Protein AF-A0A7S3FBT2-F1 (afdb_monomer_lite)

pLDDT: mean 86.09, std 14.01, range [34.0, 97.62]

Organism: NCBI:txid676789

Sequence (130 aa):
VRVAWEVVFSPAVALRARPSLGAPVVDTRRAGSLLEVDAWQDGWVRVASKVRGTAAWALLHHAEHGQLLSLCPPAQFEVVFDKGSVVVRDAPSPTATVVASRRRGDQLTACGQTAGFIKLAGGQKPPEGT

Structure (mmCIF, N/CA/C/O backbone):
data_AF-A0A7S3FBT2-F1
#
_entry.id   AF-A0A7S3FBT2-F1
#
loop_
_atom_site.group_PDB
_atom_site.id
_atom_site.type_symbol
_atom_site.label_atom_id
_atom_site.label_alt_id
_atom_site.label_comp_id
_atom_site.label_asym_id
_atom_site.label_entity_id
_atom_site.label_seq_id
_atom_site.pdbx_PDB_ins_code
_atom_site.Cartn_x
_atom_site.Cartn_y
_atom_site.Cartn_z
_atom_site.occupancy
_atom_site.B_iso_or_equiv
_atom_site.auth_seq_id
_atom_site.auth_comp_id
_atom_site.auth_asym_id
_atom_site.auth_atom_id
_atom_site.pdbx_PDB_model_num
ATOM 1 N N . VAL A 1 1 ? -10.172 -7.709 -3.826 1.00 53.75 1 VAL A N 1
ATOM 2 C CA . VAL A 1 1 ? -9.769 -7.762 -2.399 1.00 53.75 1 VAL A CA 1
ATOM 3 C C . VAL A 1 1 ? -8.457 -7.009 -2.270 1.00 53.75 1 VAL A C 1
ATOM 5 O O . VAL A 1 1 ? -7.610 -7.205 -3.130 1.00 53.75 1 VAL A O 1
ATOM 8 N N . ARG A 1 2 ? -8.311 -6.112 -1.286 1.00 75.00 2 ARG A N 1
ATOM 9 C CA . ARG A 1 2 ? -7.022 -5.463 -0.997 1.00 75.00 2 ARG A CA 1
ATOM 10 C C . ARG A 1 2 ? -6.353 -6.201 0.151 1.00 75.00 2 ARG A C 1
ATOM 12 O O . ARG A 1 2 ? -7.011 -6.458 1.154 1.00 75.00 2 ARG A O 1
ATOM 19 N N . VAL A 1 3 ? -5.079 -6.529 -0.003 1.00 79.88 3 VAL A N 1
ATOM 20 C CA . VAL A 1 3 ? -4.277 -7.198 1.030 1.00 79.88 3 VAL A CA 1
ATOM 21 C C . VAL A 1 3 ? -3.075 -6.338 1.375 1.00 79.88 3 VAL A C 1
ATOM 23 O O . VAL A 1 3 ? -2.560 -5.622 0.517 1.00 79.88 3 VAL A O 1
ATOM 26 N N . ALA A 1 4 ? -2.642 -6.376 2.630 1.00 85.12 4 ALA A N 1
ATOM 27 C CA . ALA A 1 4 ? -1.486 -5.608 3.060 1.00 85.12 4 ALA A CA 1
ATOM 28 C C . ALA A 1 4 ? -0.215 -6.449 3.001 1.00 85.12 4 ALA A C 1
ATOM 30 O O . ALA A 1 4 ? -0.220 -7.628 3.349 1.00 85.12 4 ALA A O 1
ATOM 31 N N . TRP A 1 5 ? 0.866 -5.821 2.561 1.00 89.75 5 TRP A N 1
ATOM 32 C CA . TRP A 1 5 ? 2.201 -6.398 2.522 1.00 89.75 5 TRP A CA 1
ATOM 33 C C . TRP A 1 5 ? 3.164 -5.473 3.230 1.00 89.75 5 TRP A C 1
ATOM 35 O O . TRP A 1 5 ? 3.109 -4.259 3.046 1.00 89.75 5 TRP A O 1
ATOM 45 N N . GLU A 1 6 ? 4.050 -6.045 4.024 1.00 89.25 6 GLU A N 1
ATOM 46 C CA . GLU A 1 6 ? 5.123 -5.313 4.671 1.00 89.25 6 GLU A CA 1
ATOM 47 C C . GLU A 1 6 ? 6.398 -5.439 3.843 1.00 89.25 6 GLU A C 1
ATOM 49 O O . GLU A 1 6 ? 6.753 -6.523 3.372 1.00 89.25 6 GLU A O 1
ATOM 54 N N . VAL A 1 7 ? 7.098 -4.322 3.664 1.00 92.31 7 VAL A N 1
ATOM 55 C CA . VAL A 1 7 ? 8.464 -4.330 3.148 1.00 92.31 7 VAL A CA 1
ATOM 56 C C . VAL A 1 7 ? 9.379 -4.850 4.250 1.00 92.31 7 VAL A C 1
ATOM 58 O O . VAL A 1 7 ? 9.613 -4.156 5.234 1.00 92.31 7 VAL A O 1
ATOM 61 N N . VAL A 1 8 ? 9.910 -6.057 4.079 1.00 93.12 8 VAL A N 1
ATOM 62 C CA . VAL A 1 8 ? 10.790 -6.701 5.072 1.00 93.12 8 VAL A CA 1
ATOM 63 C C . VAL A 1 8 ? 12.272 -6.547 4.731 1.00 93.12 8 VAL A C 1
ATOM 65 O O . VAL A 1 8 ? 13.132 -6.729 5.588 1.00 93.12 8 VAL A O 1
ATOM 68 N N . PHE A 1 9 ? 12.584 -6.163 3.491 1.00 93.38 9 PHE A N 1
ATOM 69 C CA . PHE A 1 9 ? 13.957 -5.963 3.040 1.00 93.38 9 PHE A CA 1
ATOM 70 C C . PHE A 1 9 ? 14.510 -4.572 3.385 1.00 93.38 9 PHE A C 1
ATOM 72 O O . PHE A 1 9 ? 13.857 -3.546 3.172 1.00 93.38 9 PHE A O 1
ATOM 79 N N . SER A 1 10 ? 15.753 -4.550 3.877 1.00 90.88 10 SER A N 1
ATOM 80 C CA . SER A 1 10 ? 16.493 -3.349 4.279 1.00 90.88 10 SER A CA 1
ATOM 81 C C . SER A 1 10 ? 17.591 -3.005 3.258 1.00 90.88 10 SER A C 1
ATOM 83 O O . SER A 1 10 ? 18.294 -3.909 2.812 1.00 90.88 10 SER A O 1
ATOM 85 N N . PRO A 1 11 ? 17.785 -1.719 2.897 1.00 90.25 11 PRO A N 1
ATOM 86 C CA . PRO A 1 11 ? 17.144 -0.546 3.500 1.00 90.25 11 PRO A CA 1
ATOM 87 C C . PRO A 1 11 ? 15.766 -0.208 2.915 1.00 90.25 11 PRO A C 1
ATOM 89 O O . PRO A 1 11 ? 14.953 0.426 3.595 1.00 90.25 11 PRO A O 1
ATOM 92 N N . ALA A 1 12 ? 15.505 -0.579 1.658 1.00 94.69 12 ALA A N 1
ATOM 93 C CA . ALA A 1 12 ? 14.272 -0.242 0.954 1.00 94.69 12 ALA A CA 1
ATOM 94 C C . ALA A 1 12 ? 14.036 -1.117 -0.286 1.00 94.69 12 ALA A C 1
ATOM 96 O O . ALA A 1 12 ? 14.973 -1.641 -0.884 1.00 94.69 12 ALA A O 1
ATOM 97 N N . VAL A 1 13 ? 12.777 -1.180 -0.721 1.00 96.56 13 VAL A N 1
ATOM 98 C CA . VAL A 1 13 ? 12.329 -1.789 -1.977 1.00 96.56 13 VAL A CA 1
ATOM 99 C C . VAL A 1 13 ? 11.876 -0.701 -2.948 1.00 96.56 13 VAL A C 1
ATOM 101 O O . VAL A 1 13 ? 11.165 0.238 -2.578 1.00 96.56 13 VAL A O 1
ATOM 104 N N . ALA A 1 14 ? 12.285 -0.825 -4.208 1.00 96.75 14 ALA A N 1
ATOM 105 C CA . ALA A 1 14 ? 11.858 0.065 -5.280 1.00 96.75 14 ALA A CA 1
ATOM 106 C C . ALA A 1 14 ? 10.458 -0.310 -5.785 1.00 96.75 14 ALA A C 1
ATOM 108 O O . ALA A 1 14 ? 10.201 -1.470 -6.113 1.00 96.75 14 ALA A O 1
ATOM 109 N N . LEU A 1 15 ? 9.581 0.686 -5.912 1.00 97.12 15 LEU A N 1
ATOM 110 C CA . LEU A 1 15 ? 8.323 0.547 -6.636 1.00 97.12 15 LEU A CA 1
ATOM 111 C C . LEU A 1 15 ? 8.533 0.971 -8.085 1.00 97.12 15 LEU A C 1
ATOM 113 O O . LEU A 1 15 ? 9.090 2.037 -8.346 1.00 97.12 15 LEU A O 1
ATOM 117 N N . ARG A 1 16 ? 8.074 0.164 -9.036 1.00 97.31 16 ARG A N 1
ATOM 118 C CA . ARG A 1 16 ? 8.297 0.372 -10.469 1.00 97.31 16 ARG A CA 1
ATOM 119 C C . ARG A 1 16 ? 7.000 0.587 -11.231 1.00 97.31 16 ARG A C 1
ATOM 121 O O . ARG A 1 16 ? 5.946 0.112 -10.826 1.00 97.31 16 ARG A O 1
ATOM 128 N N . ALA A 1 17 ? 7.072 1.277 -12.364 1.00 96.12 17 ALA A N 1
ATOM 129 C CA . ALA A 1 17 ? 5.896 1.587 -13.181 1.00 96.12 17 ALA A CA 1
ATOM 130 C C . ALA A 1 17 ? 5.206 0.338 -13.775 1.00 96.12 17 ALA A C 1
ATOM 132 O O . ALA A 1 17 ? 4.029 0.383 -14.138 1.00 96.12 17 ALA A O 1
ATOM 133 N N . ARG A 1 18 ? 5.944 -0.774 -13.908 1.00 95.88 18 ARG A N 1
ATOM 134 C CA . ARG A 1 18 ? 5.507 -2.062 -14.473 1.00 95.88 18 ARG A CA 1
ATOM 135 C C . ARG A 1 18 ? 6.190 -3.219 -13.720 1.00 95.88 18 ARG A C 1
ATOM 137 O O . ARG A 1 18 ? 7.242 -2.971 -13.124 1.00 95.88 18 ARG A O 1
ATOM 144 N N . PRO A 1 19 ? 5.650 -4.452 -13.766 1.00 96.56 19 PRO A N 1
ATOM 145 C CA . PRO A 1 19 ? 6.225 -5.622 -13.095 1.00 96.56 19 PRO A CA 1
ATOM 146 C C . PRO A 1 19 ? 7.477 -6.139 -13.828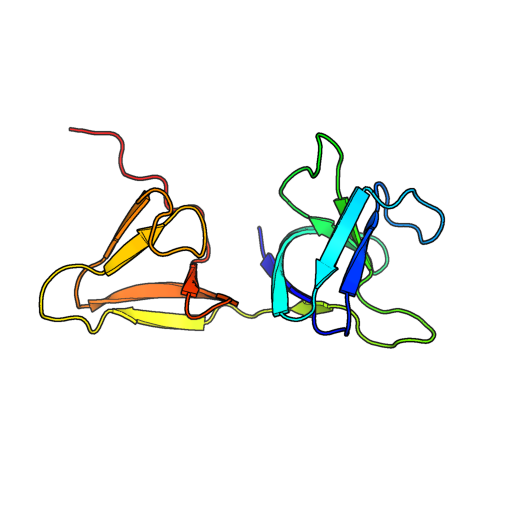 1.00 96.56 19 PRO A C 1
ATOM 148 O O . PRO A 1 19 ? 7.463 -7.166 -14.497 1.00 96.56 19 PRO A O 1
ATOM 151 N N . SER A 1 20 ? 8.563 -5.367 -13.783 1.00 96.25 20 SER A N 1
ATOM 152 C CA . SER A 1 20 ? 9.837 -5.695 -14.428 1.00 96.25 20 SER A CA 1
ATOM 153 C C . SER A 1 20 ? 10.989 -4.950 -13.760 1.00 96.25 20 SER A C 1
ATOM 155 O O . SER A 1 20 ? 10.873 -3.762 -13.460 1.00 96.25 20 SER A O 1
ATOM 157 N N . LEU A 1 21 ? 12.136 -5.616 -13.592 1.00 94.75 21 LEU A N 1
ATOM 158 C CA . LEU A 1 21 ? 13.358 -5.006 -13.051 1.00 94.75 21 LEU A CA 1
ATOM 159 C C . LEU A 1 21 ? 13.923 -3.891 -13.948 1.00 94.75 21 LEU A C 1
ATOM 161 O O . LEU A 1 21 ? 14.602 -3.000 -13.445 1.00 94.75 21 LEU A O 1
ATOM 165 N N . GLY A 1 22 ? 13.608 -3.899 -15.247 1.00 96.00 22 GLY A N 1
ATOM 166 C CA . GLY A 1 22 ? 14.003 -2.843 -16.186 1.00 96.00 22 GLY A CA 1
ATOM 167 C C . GLY A 1 22 ? 13.051 -1.642 -16.222 1.00 96.00 22 GLY A C 1
ATOM 168 O O . GLY A 1 22 ? 13.365 -0.631 -16.844 1.00 96.00 22 GLY A O 1
ATOM 169 N N . ALA A 1 23 ? 11.881 -1.722 -15.578 1.00 96.44 23 ALA A N 1
ATOM 170 C CA . ALA A 1 23 ? 10.907 -0.634 -15.600 1.00 96.44 23 ALA A CA 1
ATOM 171 C C . ALA A 1 23 ? 11.349 0.550 -14.715 1.00 96.44 23 ALA A C 1
ATOM 173 O O . ALA A 1 23 ? 11.972 0.323 -13.673 1.00 96.44 23 ALA A O 1
ATOM 174 N N . PRO A 1 24 ? 10.985 1.802 -15.056 1.00 96.75 24 PRO A N 1
ATOM 175 C CA . PRO A 1 24 ? 11.331 2.969 -14.249 1.00 96.75 24 PRO A CA 1
ATOM 176 C C . PRO A 1 24 ? 10.866 2.840 -12.797 1.00 96.75 24 PRO A C 1
ATOM 178 O O . PRO A 1 24 ? 9.747 2.390 -12.535 1.00 96.75 24 PRO A O 1
ATOM 181 N N . VAL A 1 25 ? 11.717 3.267 -11.865 1.00 96.88 25 VAL A N 1
ATOM 182 C CA . VAL A 1 25 ? 11.368 3.392 -10.446 1.00 96.88 25 VAL A CA 1
ATOM 183 C C . VAL A 1 25 ? 10.514 4.646 -10.261 1.00 96.88 25 VAL A C 1
ATOM 185 O O . VAL A 1 25 ? 10.914 5.734 -10.665 1.00 96.88 25 VAL A O 1
ATOM 188 N N . VAL A 1 26 ? 9.335 4.489 -9.661 1.00 96.94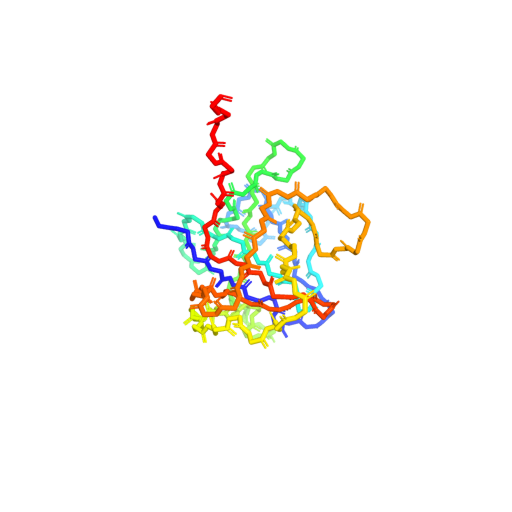 26 VAL A N 1
ATOM 189 C CA . VAL A 1 26 ? 8.376 5.575 -9.388 1.00 96.94 26 VAL A CA 1
ATOM 190 C C . VAL A 1 26 ? 8.354 5.989 -7.914 1.00 96.94 26 VAL A C 1
ATOM 192 O O . VAL A 1 26 ? 7.918 7.095 -7.595 1.00 96.94 26 VAL A O 1
ATOM 195 N N . ASP A 1 27 ? 8.825 5.112 -7.021 1.00 96.38 27 ASP A N 1
ATOM 196 C CA . ASP A 1 27 ? 8.937 5.349 -5.577 1.00 96.38 27 ASP A CA 1
ATOM 197 C C . ASP A 1 27 ? 9.962 4.414 -4.930 1.00 96.38 27 ASP A C 1
ATOM 199 O O . ASP A 1 27 ? 10.354 3.402 -5.517 1.00 96.38 27 ASP A O 1
ATOM 203 N N . THR A 1 28 ? 10.291 4.671 -3.666 1.00 95.69 28 THR A N 1
ATOM 204 C CA . THR A 1 28 ? 10.979 3.706 -2.801 1.00 95.69 28 THR A CA 1
ATOM 205 C C . THR A 1 28 ? 10.282 3.584 -1.452 1.00 95.69 28 THR A C 1
ATOM 207 O O . THR A 1 28 ? 9.732 4.543 -0.913 1.00 95.69 28 THR A O 1
ATOM 210 N N . ARG A 1 29 ? 10.270 2.370 -0.897 1.00 93.56 29 ARG A N 1
ATOM 211 C CA . ARG A 1 29 ? 9.601 2.054 0.368 1.00 93.56 29 ARG A CA 1
ATOM 212 C C . ARG A 1 29 ? 10.583 1.390 1.307 1.00 93.56 29 ARG A C 1
ATOM 214 O O . ARG A 1 29 ? 11.192 0.391 0.950 1.00 93.56 29 ARG A O 1
ATOM 221 N N . ARG A 1 30 ? 10.767 1.979 2.484 1.00 92.94 30 ARG A N 1
ATOM 222 C CA . ARG A 1 30 ? 11.722 1.499 3.490 1.00 92.94 30 ARG A CA 1
ATOM 223 C C . ARG A 1 30 ? 11.195 0.249 4.186 1.00 92.94 30 ARG A C 1
ATOM 225 O O . ARG A 1 30 ? 9.979 0.047 4.214 1.00 92.94 30 ARG A O 1
ATOM 232 N N . ALA A 1 31 ? 12.091 -0.530 4.784 1.00 88.50 31 ALA A N 1
ATOM 233 C CA . ALA A 1 31 ? 11.707 -1.623 5.677 1.00 88.50 31 ALA A CA 1
ATOM 234 C C . ALA A 1 31 ? 10.667 -1.159 6.722 1.00 88.50 31 ALA A C 1
ATOM 236 O O . ALA A 1 31 ? 10.748 -0.035 7.224 1.00 88.50 31 ALA A O 1
ATOM 237 N N . GLY A 1 32 ? 9.663 -1.994 6.994 1.00 83.44 32 GLY A N 1
ATOM 238 C CA . GLY A 1 32 ? 8.511 -1.688 7.849 1.00 83.44 32 GLY A CA 1
ATOM 239 C C . GLY A 1 32 ? 7.385 -0.899 7.167 1.00 83.44 32 GLY A C 1
ATOM 240 O O . GLY A 1 32 ? 6.342 -0.654 7.770 1.00 83.44 32 GLY A O 1
ATOM 241 N N . SER A 1 33 ? 7.557 -0.478 5.907 1.00 87.38 33 SER A N 1
ATOM 242 C CA . SER A 1 33 ? 6.480 0.186 5.162 1.00 87.38 33 SER A CA 1
ATOM 243 C C . SER A 1 33 ? 5.388 -0.810 4.781 1.00 87.38 33 SER A C 1
ATOM 245 O O . SER A 1 33 ? 5.681 -1.865 4.221 1.00 87.38 33 SER A O 1
ATOM 247 N N . LEU A 1 34 ? 4.126 -0.427 4.978 1.00 86.31 34 LEU A N 1
ATOM 248 C CA . LEU A 1 34 ? 2.970 -1.215 4.549 1.00 86.31 34 LEU A CA 1
ATOM 249 C C . LEU A 1 34 ? 2.461 -0.776 3.175 1.00 86.31 34 LEU A C 1
ATOM 251 O O . LEU A 1 34 ? 2.190 0.406 2.944 1.00 86.31 34 LEU A O 1
ATOM 255 N N . LEU A 1 35 ? 2.252 -1.743 2.287 1.00 87.88 35 LEU A N 1
ATOM 256 C CA . LEU A 1 35 ? 1.676 -1.565 0.960 1.00 87.88 35 LEU A CA 1
ATOM 257 C C . LEU A 1 35 ? 0.302 -2.220 0.906 1.00 87.88 35 LEU A C 1
ATOM 259 O O . LEU A 1 35 ? 0.153 -3.394 1.225 1.00 87.88 35 LEU A O 1
ATOM 263 N N . GLU A 1 36 ? -0.703 -1.473 0.462 1.00 87.44 36 GLU A N 1
ATOM 264 C CA . GLU A 1 36 ? -1.956 -2.082 0.019 1.00 87.44 36 GLU A CA 1
ATOM 265 C C . GLU A 1 36 ? -1.782 -2.578 -1.403 1.00 87.44 36 GLU A C 1
ATOM 267 O O . GLU A 1 36 ? -1.430 -1.795 -2.282 1.00 87.44 36 GLU A O 1
ATOM 272 N N . VAL A 1 37 ? -2.059 -3.854 -1.621 1.00 89.50 37 VAL A N 1
ATOM 273 C CA . VAL A 1 37 ? -1.930 -4.516 -2.911 1.00 89.50 37 VAL A CA 1
ATOM 274 C C . VAL A 1 37 ? -3.305 -4.905 -3.430 1.00 89.50 37 VAL A C 1
ATOM 276 O O . VAL A 1 37 ? -4.138 -5.404 -2.670 1.00 89.50 37 VAL A O 1
ATOM 279 N N . ASP A 1 38 ? -3.540 -4.682 -4.721 1.00 90.31 38 ASP A N 1
ATOM 280 C CA . ASP A 1 38 ? -4.796 -5.026 -5.394 1.00 90.31 38 ASP A CA 1
ATOM 281 C C . ASP A 1 38 ? -4.645 -6.016 -6.562 1.00 90.31 38 ASP A C 1
ATOM 283 O O . ASP A 1 38 ? -5.658 -6.500 -7.067 1.00 90.31 38 ASP A O 1
ATOM 287 N N . ALA A 1 39 ? -3.415 -6.340 -6.979 1.00 91.31 39 ALA A N 1
ATOM 288 C CA . ALA A 1 39 ? -3.148 -7.308 -8.042 1.00 91.31 39 ALA A CA 1
ATOM 289 C C . ALA A 1 39 ? -1.793 -8.018 -7.877 1.00 91.31 39 ALA A C 1
ATOM 291 O O . ALA A 1 39 ? -0.854 -7.457 -7.309 1.00 91.31 39 ALA A O 1
ATOM 292 N N . TRP A 1 40 ? -1.699 -9.226 -8.444 1.00 92.00 40 TRP A N 1
ATOM 293 C CA . TRP A 1 40 ? -0.478 -10.029 -8.570 1.00 92.00 40 TRP A CA 1
ATOM 294 C C . TRP A 1 40 ? -0.153 -10.308 -10.024 1.00 92.00 40 TRP A C 1
ATOM 296 O O . TRP A 1 40 ? -1.053 -10.603 -10.808 1.00 92.00 40 TRP A O 1
ATOM 306 N N . GLN A 1 41 ? 1.135 -10.293 -10.350 1.00 94.00 41 GLN A N 1
ATOM 307 C CA . GLN A 1 41 ? 1.625 -10.744 -11.644 1.00 94.00 41 GLN A CA 1
ATOM 308 C C . GLN A 1 41 ? 3.079 -11.208 -11.527 1.00 94.00 41 GLN A C 1
ATOM 310 O O . GLN A 1 41 ? 3.940 -10.409 -11.180 1.00 94.00 41 GLN A O 1
ATOM 315 N N . ASP A 1 42 ? 3.353 -12.481 -11.819 1.00 92.38 42 ASP A N 1
ATOM 316 C CA . ASP A 1 42 ? 4.711 -13.021 -12.014 1.00 92.38 42 ASP A CA 1
ATOM 317 C C . ASP A 1 42 ? 5.719 -12.667 -10.902 1.00 92.38 42 ASP A C 1
ATOM 319 O O . ASP A 1 42 ? 6.836 -12.219 -11.154 1.00 92.38 42 ASP A O 1
ATOM 323 N N . GLY A 1 43 ? 5.312 -12.817 -9.637 1.00 94.75 43 GLY A N 1
ATOM 324 C CA . GLY A 1 43 ? 6.153 -12.475 -8.480 1.00 94.75 43 GLY A CA 1
ATOM 325 C C . GLY A 1 43 ? 6.182 -10.983 -8.130 1.00 94.75 43 GLY A C 1
ATOM 326 O O . GLY A 1 43 ? 6.898 -10.585 -7.214 1.00 94.75 43 GLY A O 1
ATOM 327 N N . TRP A 1 44 ? 5.379 -10.159 -8.801 1.00 97.25 44 TRP A N 1
ATOM 328 C CA . TRP A 1 44 ? 5.164 -8.751 -8.487 1.00 97.25 44 TRP A CA 1
ATOM 329 C C . TRP A 1 44 ? 3.777 -8.507 -7.915 1.00 97.25 44 TRP A C 1
ATOM 331 O O . TRP A 1 44 ? 2.806 -9.194 -8.236 1.00 97.25 44 TRP A O 1
ATOM 341 N N . VAL A 1 45 ? 3.688 -7.451 -7.118 1.00 96.06 45 VAL A N 1
ATOM 342 C CA . VAL A 1 45 ? 2.450 -6.927 -6.557 1.00 96.06 45 VAL A CA 1
ATOM 343 C C . VAL A 1 45 ? 2.192 -5.520 -7.028 1.00 96.06 45 VAL A C 1
ATOM 345 O O . VAL A 1 45 ? 3.108 -4.700 -7.031 1.00 96.06 45 VAL A O 1
ATOM 348 N N . ARG A 1 46 ? 0.945 -5.209 -7.375 1.00 95.88 46 ARG A N 1
ATOM 349 C CA . ARG A 1 46 ? 0.537 -3.842 -7.691 1.00 95.88 46 ARG A CA 1
ATOM 350 C C . ARG A 1 46 ? 0.018 -3.143 -6.449 1.00 95.88 46 ARG A C 1
ATOM 352 O O . ARG A 1 46 ? -0.919 -3.617 -5.813 1.00 95.88 46 ARG A O 1
ATOM 359 N N . VAL A 1 47 ? 0.595 -1.990 -6.138 1.00 94.00 47 VAL A N 1
ATOM 360 C CA . VAL A 1 47 ? 0.108 -1.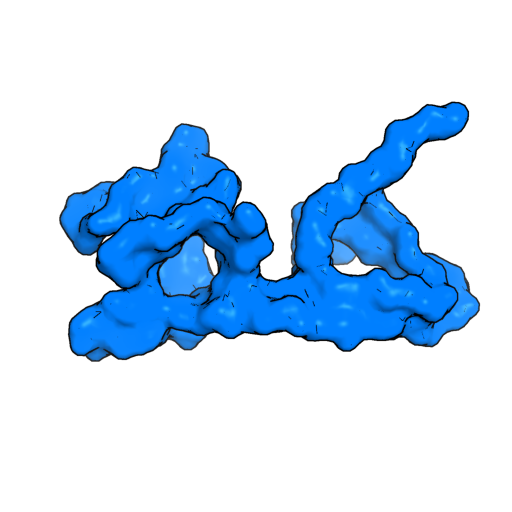104 -5.086 1.00 94.00 47 VAL A CA 1
ATOM 361 C C . VAL A 1 47 ? -1.224 -0.494 -5.526 1.00 94.00 47 VAL A C 1
ATOM 363 O O . VAL A 1 47 ? -1.331 0.064 -6.618 1.00 94.00 47 VAL A O 1
ATOM 366 N N . ALA A 1 48 ? -2.232 -0.586 -4.660 1.00 89.56 48 ALA A N 1
ATOM 367 C CA . ALA A 1 48 ? -3.601 -0.156 -4.932 1.00 89.56 48 ALA A CA 1
ATOM 368 C C . ALA A 1 48 ? -3.704 1.356 -5.201 1.00 89.56 48 ALA A C 1
ATOM 370 O O . ALA A 1 48 ? -4.518 1.803 -6.010 1.00 89.56 48 ALA A O 1
ATOM 371 N N . SER A 1 49 ? -2.874 2.151 -4.524 1.00 84.25 49 SER A N 1
ATOM 372 C CA . SER A 1 49 ? -2.781 3.593 -4.741 1.00 84.25 49 SER A CA 1
ATOM 373 C C . SER A 1 49 ? -1.751 3.909 -5.818 1.00 84.25 49 SER A C 1
ATOM 375 O O . SER A 1 49 ? -0.618 3.426 -5.778 1.00 84.25 49 SER A O 1
ATOM 377 N N . LYS A 1 50 ? -2.120 4.788 -6.754 1.00 85.62 50 LYS A N 1
ATOM 378 C CA . LYS A 1 50 ? -1.169 5.329 -7.727 1.00 85.62 50 LYS A CA 1
ATOM 379 C C . LYS A 1 50 ? -0.107 6.157 -7.010 1.00 85.62 50 LYS A C 1
ATOM 381 O O . LYS A 1 50 ? -0.431 6.989 -6.165 1.00 85.62 50 LYS A O 1
ATOM 386 N N . VAL A 1 51 ? 1.148 5.992 -7.410 1.00 85.69 51 VAL A N 1
ATOM 387 C CA . VAL A 1 51 ? 2.243 6.855 -6.970 1.00 85.69 51 VAL A CA 1
ATOM 388 C C . VAL A 1 51 ? 2.517 7.865 -8.071 1.00 85.69 51 VAL A C 1
ATOM 390 O O . VAL A 1 51 ? 2.797 7.482 -9.205 1.00 85.69 51 VAL A O 1
ATOM 393 N N . ARG A 1 52 ? 2.411 9.163 -7.754 1.00 84.25 52 ARG A N 1
ATOM 394 C CA . ARG A 1 52 ? 2.625 10.258 -8.724 1.00 84.25 52 ARG A CA 1
ATOM 395 C C . ARG A 1 52 ? 1.802 10.065 -10.012 1.00 84.25 52 ARG A C 1
ATOM 397 O O . ARG A 1 52 ? 2.307 10.209 -11.118 1.00 84.25 52 ARG A O 1
ATOM 404 N N . GLY A 1 53 ? 0.542 9.643 -9.867 1.00 88.75 53 GLY A N 1
ATOM 405 C CA . GLY A 1 53 ? -0.366 9.384 -10.994 1.00 88.75 53 GLY A CA 1
ATOM 406 C C . GLY A 1 53 ? -0.080 8.108 -11.801 1.00 88.75 53 GLY A C 1
ATOM 407 O O . GLY A 1 53 ? -0.847 7.786 -12.708 1.00 88.75 53 GLY A O 1
ATOM 408 N N . THR A 1 54 ? 0.955 7.344 -11.447 1.00 90.12 54 THR A N 1
ATOM 409 C CA . THR A 1 54 ? 1.380 6.128 -12.154 1.00 90.12 54 THR A CA 1
ATOM 410 C C . THR A 1 54 ? 1.084 4.884 -11.316 1.00 90.12 54 THR A C 1
ATOM 412 O O . THR A 1 54 ? 1.094 4.929 -10.084 1.00 90.12 54 THR A O 1
ATOM 415 N N . ALA A 1 55 ? 0.789 3.759 -11.973 1.00 93.69 55 ALA A N 1
ATOM 416 C CA . ALA A 1 55 ? 0.733 2.470 -11.288 1.00 93.69 55 ALA A CA 1
ATOM 417 C C . ALA A 1 55 ? 2.104 2.139 -10.679 1.00 93.69 55 ALA A C 1
ATOM 419 O O . ALA A 1 55 ? 3.140 2.484 -11.245 1.00 93.69 55 ALA A O 1
ATOM 420 N N . ALA A 1 56 ? 2.107 1.466 -9.535 1.00 96.81 56 ALA A N 1
ATOM 421 C CA . ALA A 1 56 ? 3.326 1.125 -8.822 1.00 96.81 56 ALA A CA 1
ATOM 422 C C . ALA A 1 56 ? 3.339 -0.371 -8.513 1.00 96.81 56 ALA A C 1
ATOM 424 O O . ALA A 1 56 ? 2.355 -0.908 -8.011 1.00 96.81 56 ALA A O 1
ATOM 425 N N . TRP A 1 57 ? 4.448 -1.031 -8.822 1.00 97.44 57 TRP A N 1
ATOM 426 C CA . TRP A 1 57 ? 4.642 -2.465 -8.662 1.00 97.44 57 TRP A CA 1
ATOM 427 C C . TRP A 1 57 ? 5.859 -2.746 -7.788 1.00 97.44 57 TRP A C 1
ATOM 429 O O . TRP A 1 57 ? 6.908 -2.141 -7.996 1.00 97.44 57 TRP A O 1
ATOM 439 N N . ALA A 1 58 ? 5.743 -3.669 -6.840 1.00 97.12 58 ALA A N 1
ATOM 440 C CA . ALA A 1 58 ? 6.851 -4.124 -6.004 1.00 97.12 58 ALA A CA 1
ATOM 441 C C . ALA A 1 58 ? 7.150 -5.597 -6.289 1.00 97.12 58 ALA A C 1
ATOM 443 O O . ALA A 1 58 ? 6.229 -6.387 -6.484 1.00 97.12 58 ALA A O 1
ATOM 444 N N . LEU A 1 59 ? 8.426 -5.967 -6.319 1.00 97.62 59 LEU A N 1
ATOM 445 C CA . LEU A 1 59 ? 8.845 -7.356 -6.492 1.00 97.62 59 LEU A CA 1
ATOM 446 C C . LEU A 1 59 ? 8.796 -8.071 -5.144 1.00 97.62 59 LEU A C 1
ATOM 448 O O . LEU A 1 59 ? 9.353 -7.554 -4.186 1.00 97.62 59 LEU A O 1
ATOM 452 N N . LEU A 1 60 ? 8.190 -9.254 -5.069 1.00 96.06 60 LEU A N 1
ATOM 453 C CA . LEU A 1 60 ? 8.090 -10.023 -3.826 1.00 96.06 60 LEU A CA 1
ATOM 454 C C . LEU A 1 60 ? 9.408 -10.662 -3.393 1.00 96.06 60 LEU A C 1
ATOM 456 O O . LEU A 1 60 ? 9.706 -10.702 -2.201 1.00 96.06 60 LEU A O 1
ATOM 460 N N . HIS A 1 61 ? 10.174 -11.181 -4.350 1.00 96.38 61 HIS A N 1
ATOM 461 C CA . HIS A 1 61 ? 11.408 -11.920 -4.112 1.00 96.38 61 HIS A CA 1
ATOM 462 C C . HIS A 1 61 ? 12.434 -11.587 -5.196 1.00 96.38 61 HIS A C 1
ATOM 464 O O . HIS A 1 61 ? 12.134 -11.665 -6.386 1.00 96.38 61 HIS A O 1
ATOM 470 N N . HIS A 1 62 ? 13.649 -11.237 -4.789 1.00 94.75 62 HIS A N 1
ATOM 471 C CA . HIS A 1 62 ? 14.778 -10.993 -5.677 1.00 94.75 62 HIS A CA 1
ATOM 472 C C . HIS A 1 62 ? 15.713 -12.201 -5.690 1.00 94.75 62 HIS A C 1
ATOM 474 O O . HIS A 1 62 ? 15.964 -12.788 -4.642 1.00 94.75 62 HIS A O 1
ATOM 480 N N . ALA A 1 63 ? 16.278 -12.543 -6.848 1.00 92.88 63 ALA A N 1
ATOM 481 C CA . ALA A 1 63 ? 17.170 -13.699 -6.975 1.00 92.88 63 ALA A CA 1
ATOM 482 C C . ALA A 1 63 ? 18.383 -13.625 -6.026 1.00 92.88 63 ALA A C 1
ATOM 484 O O . ALA A 1 63 ? 18.743 -14.622 -5.414 1.00 92.88 63 ALA A O 1
ATOM 485 N N . GLU A 1 64 ? 18.968 -12.436 -5.865 1.00 93.56 64 GLU A N 1
ATOM 486 C CA . GLU A 1 64 ? 20.171 -12.233 -5.041 1.00 93.56 64 GLU A CA 1
ATOM 487 C C . GLU A 1 64 ? 19.872 -11.772 -3.609 1.00 93.56 64 GLU A C 1
ATOM 489 O O . GLU A 1 64 ? 20.672 -11.994 -2.706 1.00 93.56 64 GLU A O 1
ATOM 494 N N . HIS A 1 65 ? 18.737 -11.101 -3.389 1.00 91.50 65 HIS A N 1
ATOM 495 C CA . HIS A 1 65 ? 18.422 -10.477 -2.095 1.00 91.50 65 HIS A CA 1
ATOM 496 C C . HIS A 1 65 ? 17.367 -11.243 -1.296 1.00 91.50 65 HIS A C 1
ATOM 498 O O . HIS A 1 65 ? 17.080 -10.885 -0.157 1.00 91.50 65 HIS A O 1
ATOM 504 N N . GLY A 1 66 ? 16.788 -12.292 -1.879 1.00 94.81 66 GLY A N 1
ATOM 505 C CA . GLY A 1 66 ? 15.757 -13.085 -1.236 1.00 94.81 66 GLY A CA 1
ATOM 506 C C . GLY A 1 66 ? 14.423 -12.346 -1.139 1.00 94.81 66 GLY A C 1
ATOM 507 O O . GLY A 1 66 ? 14.029 -11.588 -2.030 1.00 94.81 66 GLY A O 1
ATOM 508 N N . GLN A 1 67 ? 13.700 -12.590 -0.049 1.00 96.12 67 GLN A N 1
ATOM 509 C CA . GLN A 1 67 ? 12.369 -12.039 0.174 1.00 96.12 67 GLN A CA 1
ATOM 510 C C . GLN A 1 67 ? 12.407 -10.523 0.410 1.00 96.12 67 GLN A C 1
ATOM 512 O O . GLN A 1 67 ? 13.074 -10.027 1.315 1.00 96.12 67 GLN A O 1
ATOM 517 N N . LEU A 1 68 ? 11.633 -9.790 -0.389 1.00 96.19 68 LEU A N 1
ATOM 518 C CA . LEU A 1 68 ? 11.522 -8.336 -0.323 1.00 96.19 68 LEU A CA 1
ATOM 519 C C . LEU A 1 68 ? 10.269 -7.872 0.422 1.00 96.19 68 LEU A C 1
ATOM 521 O O . LEU A 1 68 ? 10.313 -6.890 1.169 1.00 96.19 68 LEU A O 1
ATOM 525 N N . LEU A 1 69 ? 9.153 -8.576 0.219 1.00 93.62 69 LEU A N 1
ATOM 526 C CA . LEU A 1 69 ? 7.896 -8.308 0.903 1.00 93.62 69 LEU A CA 1
ATOM 527 C C . LEU A 1 69 ? 7.349 -9.571 1.562 1.00 93.62 69 LEU A C 1
ATOM 529 O O . LEU A 1 69 ? 7.505 -10.683 1.052 1.00 93.62 69 LEU A O 1
ATOM 533 N N . SER A 1 70 ? 6.642 -9.377 2.669 1.00 90.88 70 SER A N 1
ATOM 534 C CA . SER A 1 70 ? 5.887 -10.427 3.346 1.00 90.88 70 SER A CA 1
ATOM 535 C C . SER A 1 70 ? 4.412 -10.057 3.426 1.00 90.88 70 SER A C 1
ATOM 537 O O . SER A 1 70 ? 4.066 -8.889 3.625 1.00 90.88 70 SER A O 1
ATOM 539 N N . LEU A 1 71 ? 3.538 -11.048 3.251 1.00 86.44 71 LEU A N 1
ATOM 540 C CA . LEU A 1 71 ? 2.104 -10.869 3.443 1.00 86.44 71 LEU A CA 1
ATOM 541 C C . LEU A 1 71 ? 1.865 -10.520 4.910 1.00 86.44 71 LEU A C 1
ATOM 543 O O . LEU A 1 71 ? 2.293 -11.261 5.793 1.00 86.44 71 LEU A O 1
ATOM 547 N N . CYS A 1 72 ? 1.154 -9.425 5.169 1.00 81.81 72 CYS A N 1
ATOM 548 C CA . CYS A 1 72 ? 0.711 -9.107 6.515 1.00 81.81 72 CYS A CA 1
ATOM 549 C C . CYS A 1 72 ? -0.697 -9.690 6.710 1.00 81.81 72 CYS A C 1
ATOM 551 O O . CYS A 1 72 ? -1.657 -9.170 6.124 1.00 81.81 72 CYS A O 1
ATOM 553 N N . PRO A 1 73 ? -0.848 -10.795 7.464 1.00 74.69 73 PRO A N 1
ATOM 554 C CA . PRO A 1 73 ? -2.162 -11.353 7.721 1.00 74.69 73 PRO A CA 1
ATOM 555 C C . PRO A 1 73 ? -3.001 -10.355 8.533 1.00 74.69 73 PRO A C 1
ATOM 557 O O . PRO A 1 73 ? -2.463 -9.635 9.377 1.00 74.69 73 PRO A O 1
ATOM 560 N N . PRO A 1 74 ? -4.322 -10.297 8.301 1.00 77.81 74 PRO A N 1
ATOM 561 C CA . PRO A 1 74 ? -5.200 -9.491 9.128 1.00 77.81 74 PRO A CA 1
ATOM 562 C C . PRO A 1 74 ? -5.177 -10.012 10.571 1.00 77.81 74 PRO A C 1
ATOM 564 O O . PRO A 1 74 ? -5.433 -11.188 10.818 1.00 77.81 74 PRO A O 1
ATOM 567 N N . ALA A 1 75 ? -4.894 -9.127 11.517 1.00 81.38 75 ALA A N 1
ATOM 568 C CA . ALA A 1 75 ? -4.959 -9.382 12.948 1.00 81.38 75 ALA A CA 1
ATOM 569 C C . ALA A 1 75 ? -6.176 -8.670 13.547 1.00 81.38 75 ALA A C 1
ATOM 571 O O . ALA A 1 75 ? -6.514 -7.557 13.140 1.00 81.38 75 ALA A O 1
ATOM 572 N N . GLN A 1 76 ? -6.844 -9.317 14.500 1.00 86.12 76 GLN A N 1
ATOM 573 C CA . GLN A 1 76 ? -7.996 -8.750 15.198 1.00 86.12 76 GLN A CA 1
ATOM 574 C C . GLN A 1 76 ? -7.553 -8.121 16.520 1.00 86.12 76 GLN A C 1
ATOM 576 O O . GLN A 1 76 ? -6.763 -8.707 17.257 1.00 86.12 76 GLN A O 1
ATOM 581 N N . PHE A 1 77 ? -8.068 -6.932 16.808 1.00 86.38 77 PHE A N 1
ATOM 582 C CA . PHE A 1 77 ? -7.814 -6.178 18.028 1.00 86.38 77 PHE A CA 1
ATOM 583 C C . PHE A 1 77 ? -9.135 -5.694 18.602 1.00 86.38 77 PHE A C 1
ATOM 585 O O . PHE A 1 77 ? -9.998 -5.244 17.857 1.00 86.38 77 PHE A O 1
ATOM 592 N N . GLU A 1 78 ? -9.253 -5.687 19.921 1.00 90.94 78 GLU A N 1
ATOM 593 C CA . GLU A 1 78 ? -10.354 -5.020 20.604 1.00 90.94 78 GLU A CA 1
ATOM 594 C C . GLU A 1 78 ? -9.875 -3.683 21.164 1.00 90.94 78 GLU A C 1
ATOM 596 O O . GLU A 1 78 ? -8.785 -3.573 21.735 1.00 90.94 78 GLU A O 1
ATOM 601 N N . VAL A 1 79 ? -10.694 -2.645 21.025 1.00 91.50 79 VAL A N 1
ATOM 602 C CA . VAL A 1 79 ? -10.441 -1.384 21.716 1.00 91.50 79 VAL A CA 1
ATOM 603 C C . VAL A 1 79 ? -10.718 -1.563 23.206 1.00 91.50 79 VAL A C 1
ATOM 605 O O . VAL A 1 79 ? -11.851 -1.781 23.619 1.00 91.50 79 VAL A O 1
ATOM 608 N N . VAL A 1 80 ? -9.684 -1.385 24.026 1.00 93.88 80 VAL A N 1
ATOM 609 C CA . VAL A 1 80 ? -9.766 -1.476 25.498 1.00 93.88 80 VAL A CA 1
ATOM 610 C C . VAL A 1 80 ? -9.692 -0.109 26.191 1.00 93.88 80 VAL A C 1
ATOM 612 O O . VAL A 1 80 ? -9.494 -0.020 27.399 1.00 93.88 80 VAL A O 1
ATOM 615 N N . PHE A 1 81 ? -9.781 0.985 25.430 1.00 91.94 81 PHE A N 1
ATOM 616 C CA . PHE A 1 81 ? -9.648 2.332 25.978 1.00 91.94 81 PHE A CA 1
ATOM 617 C C . PHE A 1 81 ? -10.953 2.811 26.626 1.00 91.94 81 PHE A C 1
ATOM 619 O O . PHE A 1 81 ? -11.932 3.102 25.942 1.00 91.94 81 PHE A O 1
ATOM 626 N N . ASP A 1 82 ? -10.926 2.948 27.952 1.00 88.62 82 ASP A N 1
ATOM 627 C CA . ASP A 1 82 ? -12.124 3.183 28.771 1.00 88.62 82 ASP A CA 1
ATOM 628 C C . ASP A 1 82 ? -12.503 4.649 28.955 1.00 88.62 82 ASP A C 1
ATOM 630 O O . ASP A 1 82 ? -13.640 4.972 29.289 1.00 88.62 82 ASP A O 1
ATOM 634 N N . LYS A 1 83 ? -11.547 5.557 28.757 1.00 87.50 83 LYS A N 1
ATOM 635 C CA . LYS A 1 83 ? -11.705 6.979 29.091 1.00 87.50 83 LYS A CA 1
ATOM 636 C C . LYS A 1 83 ? -12.205 7.827 27.919 1.00 87.50 83 LYS A C 1
ATOM 638 O O . LYS A 1 83 ? -12.040 9.043 27.933 1.00 87.50 83 LYS A O 1
ATOM 643 N N . GLY A 1 84 ? -12.788 7.207 26.894 1.00 87.06 84 GLY A N 1
ATOM 644 C CA . GLY A 1 84 ? -13.328 7.916 25.738 1.00 87.06 84 GLY A CA 1
ATOM 645 C C . GLY A 1 84 ? -13.298 7.080 24.467 1.00 87.06 84 GLY A C 1
ATOM 646 O O . GLY A 1 84 ? -13.738 5.934 24.450 1.00 87.06 84 GLY A O 1
ATOM 647 N N . SER A 1 85 ? -12.797 7.676 23.388 1.00 88.56 85 SER A N 1
ATOM 648 C CA . SER A 1 85 ? -12.703 7.037 22.077 1.00 88.56 85 SER A CA 1
ATOM 649 C C . SER A 1 85 ? -11.293 7.123 21.511 1.00 88.56 85 SER A C 1
ATOM 651 O O . SER A 1 85 ? -10.635 8.156 21.630 1.00 88.56 85 SER A O 1
ATOM 653 N N . VAL A 1 86 ? -10.872 6.069 20.821 1.00 91.56 86 VAL A N 1
ATOM 654 C CA . VAL A 1 86 ? -9.651 6.046 20.015 1.00 91.56 86 VAL A CA 1
ATOM 655 C C . VAL A 1 86 ? -9.966 6.632 18.643 1.00 91.56 86 VAL A C 1
ATOM 657 O O . VAL A 1 86 ? -10.930 6.227 17.998 1.00 91.56 86 VAL A O 1
ATOM 660 N N . VAL A 1 87 ? -9.168 7.594 18.188 1.00 92.31 87 VAL A N 1
ATOM 661 C CA . VAL A 1 87 ? -9.345 8.209 16.866 1.00 92.31 87 VAL A CA 1
ATOM 662 C C . VAL A 1 87 ? -8.573 7.443 15.796 1.00 92.31 87 VAL A C 1
ATOM 664 O O . VAL A 1 87 ? -7.409 7.094 15.980 1.00 92.31 87 VAL A O 1
ATOM 667 N N . VAL A 1 88 ? -9.222 7.210 14.660 1.00 90.31 88 VAL A N 1
ATOM 668 C CA . VAL A 1 88 ? -8.615 6.672 13.441 1.00 90.31 88 VAL A CA 1
ATOM 669 C C . VAL A 1 88 ? -8.251 7.849 12.549 1.00 90.31 88 VAL A C 1
ATOM 671 O O . VAL A 1 88 ? -9.071 8.750 12.358 1.00 90.31 88 VAL A O 1
ATOM 674 N N . ARG A 1 89 ? -7.034 7.845 12.006 1.00 90.38 89 ARG A N 1
ATOM 675 C CA . ARG A 1 89 ? -6.504 8.942 11.190 1.00 90.38 89 ARG A CA 1
ATOM 676 C C . ARG A 1 89 ? -6.155 8.488 9.774 1.00 90.38 89 ARG A C 1
ATOM 678 O O . ARG A 1 89 ? -5.905 7.305 9.557 1.00 90.38 89 ARG A O 1
ATOM 685 N N . ASP A 1 90 ? -6.154 9.421 8.823 1.00 85.69 90 ASP A N 1
ATOM 686 C CA . ASP A 1 90 ? -5.841 9.161 7.405 1.00 85.69 90 ASP A CA 1
ATOM 687 C C . ASP A 1 90 ? -4.352 8.878 7.132 1.00 85.69 90 ASP A C 1
ATOM 689 O O . ASP A 1 90 ? -4.004 8.305 6.098 1.00 85.69 90 ASP A O 1
ATOM 693 N N . ALA A 1 91 ? -3.476 9.219 8.078 1.00 83.56 91 ALA A N 1
ATOM 694 C CA . ALA A 1 91 ? -2.053 8.906 8.060 1.00 83.56 91 ALA A CA 1
ATOM 695 C C . ALA A 1 91 ? -1.559 8.499 9.464 1.00 83.56 91 ALA A C 1
ATOM 697 O O . ALA A 1 91 ? -2.165 8.892 10.467 1.00 83.56 91 ALA A O 1
ATOM 698 N N . PRO A 1 92 ? -0.448 7.740 9.568 1.00 83.69 92 PRO A N 1
ATOM 699 C CA . PRO A 1 92 ? 0.148 7.327 10.843 1.00 83.69 92 PRO A CA 1
ATOM 700 C C . PRO A 1 92 ? 0.884 8.500 11.517 1.00 83.69 92 PRO A C 1
ATOM 702 O O . PRO A 1 92 ? 2.107 8.513 11.635 1.00 83.69 92 PRO A O 1
ATOM 705 N N . SER A 1 93 ? 0.130 9.528 11.904 1.00 86.56 93 SER A N 1
ATOM 706 C CA . SER A 1 93 ? 0.617 10.730 12.579 1.00 86.56 93 SER A CA 1
ATOM 707 C C . SER A 1 93 ? -0.418 11.227 13.595 1.00 86.56 93 SER A C 1
ATOM 709 O O . SER A 1 93 ? -1.609 11.253 13.280 1.00 86.56 93 SER A O 1
ATOM 711 N N . PRO A 1 94 ? -0.008 11.697 14.791 1.00 86.69 94 PRO A N 1
ATOM 712 C CA . PRO A 1 94 ? -0.930 12.256 15.783 1.00 86.69 94 PRO A CA 1
ATOM 713 C C . PRO A 1 94 ? -1.679 13.509 15.310 1.00 86.69 94 PRO A C 1
ATOM 715 O O . PRO A 1 94 ? -2.724 13.838 15.868 1.00 86.69 94 PRO A O 1
ATOM 718 N N . THR A 1 95 ? -1.155 14.207 14.300 1.00 90.75 95 THR A N 1
ATOM 719 C CA . THR A 1 95 ? -1.724 15.450 13.752 1.00 90.75 95 THR A CA 1
ATOM 720 C C . THR A 1 95 ? -2.483 15.246 12.440 1.00 90.75 95 THR A C 1
ATOM 722 O O . THR A 1 95 ? -3.048 16.199 11.915 1.00 90.75 95 THR A O 1
ATOM 725 N N . ALA A 1 96 ? -2.513 14.018 11.913 1.00 88.56 96 ALA A N 1
ATOM 726 C CA . ALA A 1 96 ? -3.231 13.669 10.688 1.00 88.56 96 ALA A CA 1
ATOM 727 C C . ALA A 1 96 ? -4.754 13.803 10.847 1.00 88.56 96 ALA A C 1
ATOM 729 O O . ALA A 1 96 ? -5.265 13.794 11.966 1.00 88.56 96 ALA A O 1
ATOM 730 N N . THR A 1 97 ? -5.501 13.904 9.751 1.00 91.81 97 THR A N 1
ATOM 731 C CA . THR A 1 97 ? -6.953 14.123 9.800 1.00 91.81 97 THR A CA 1
ATOM 732 C C . THR A 1 97 ? -7.639 12.953 10.497 1.00 91.81 97 THR A C 1
ATOM 734 O O . THR A 1 97 ? -7.354 11.796 10.195 1.00 91.81 97 THR A O 1
ATOM 737 N N . VAL A 1 98 ? -8.558 13.231 11.426 1.00 91.56 98 VAL A N 1
ATOM 738 C CA . VAL A 1 98 ? -9.406 12.184 12.015 1.00 91.56 98 VAL A CA 1
ATOM 739 C C . VAL A 1 98 ? -10.462 11.778 10.994 1.00 91.56 98 VAL A C 1
ATOM 741 O O . VAL A 1 98 ? -11.225 12.617 10.529 1.00 91.56 98 VAL A O 1
ATOM 744 N N . VAL A 1 99 ? -10.523 10.488 10.677 1.00 90.00 99 VAL A N 1
ATOM 745 C CA . VAL A 1 99 ? -11.493 9.921 9.727 1.00 90.00 99 VAL A CA 1
ATOM 746 C C . VAL A 1 99 ? -12.565 9.077 10.407 1.00 90.00 99 VAL A C 1
ATOM 748 O O . VAL A 1 99 ? -13.634 8.877 9.838 1.00 90.00 99 VAL A O 1
ATOM 751 N N . ALA A 1 100 ? -12.307 8.588 11.623 1.00 88.88 100 ALA A N 1
ATOM 752 C CA . ALA A 1 100 ? -13.294 7.873 12.426 1.00 88.88 100 ALA A CA 1
ATOM 753 C C . ALA A 1 100 ? -12.924 7.873 13.917 1.00 88.88 100 ALA A C 1
ATOM 755 O O . ALA A 1 100 ? -11.808 8.229 14.297 1.00 88.88 100 ALA A O 1
ATOM 756 N N . SER A 1 101 ? -13.842 7.415 14.766 1.00 91.25 101 SER A N 1
ATOM 757 C CA . SER A 1 101 ? -13.593 7.139 16.184 1.00 91.25 101 SER A CA 1
ATOM 758 C C . SER A 1 101 ? -14.105 5.753 16.572 1.00 91.25 101 SER A C 1
ATOM 760 O O . SER A 1 101 ? -15.067 5.246 15.994 1.00 91.25 101 SER A O 1
ATOM 762 N N . ARG A 1 102 ? -13.429 5.112 17.523 1.00 91.69 102 ARG A N 1
ATOM 763 C CA . ARG A 1 102 ? -13.730 3.768 18.023 1.00 91.69 102 ARG A CA 1
ATOM 764 C C . ARG A 1 102 ? -13.853 3.790 19.539 1.00 91.69 102 ARG A C 1
ATOM 766 O O . ARG A 1 102 ? -13.149 4.555 20.199 1.00 91.69 102 ARG A O 1
ATOM 773 N N . ARG A 1 103 ? -14.754 2.989 20.090 1.00 93.25 103 ARG A N 1
ATOM 774 C CA . ARG A 1 103 ? -15.066 2.921 21.526 1.00 93.25 103 ARG A CA 1
ATOM 775 C C . ARG A 1 103 ? -14.650 1.577 22.103 1.00 93.25 103 ARG A C 1
ATOM 777 O O . ARG A 1 103 ? -14.373 0.647 21.355 1.00 93.25 103 ARG A O 1
ATOM 784 N N . ARG A 1 104 ? -14.611 1.483 23.436 1.00 93.75 104 ARG A N 1
ATOM 785 C CA . ARG A 1 104 ? -14.357 0.221 24.141 1.00 93.75 104 ARG A CA 1
ATOM 786 C C . ARG A 1 104 ? -15.254 -0.898 23.591 1.00 93.75 104 ARG A C 1
ATOM 788 O O . ARG A 1 104 ? -16.459 -0.693 23.467 1.00 93.75 104 ARG A O 1
ATOM 795 N N . GLY A 1 105 ? -14.667 -2.055 23.302 1.00 91.62 105 GLY A N 1
ATOM 796 C CA . GLY A 1 105 ? -15.357 -3.226 22.759 1.00 91.62 105 GLY A CA 1
ATOM 797 C C . GLY A 1 105 ? -15.403 -3.288 21.231 1.00 91.62 105 GLY A C 1
ATOM 798 O O . GLY A 1 105 ? -15.719 -4.344 20.682 1.00 91.62 105 GLY A O 1
ATOM 799 N N . ASP A 1 106 ? -15.061 -2.203 20.525 1.00 90.81 106 ASP A N 1
ATOM 800 C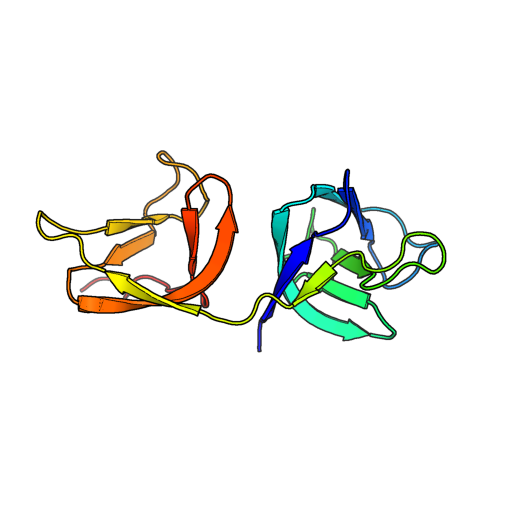 CA . ASP A 1 106 ? -15.002 -2.225 19.063 1.00 90.81 106 ASP A CA 1
ATOM 801 C C . ASP A 1 106 ? -13.914 -3.194 18.590 1.00 90.81 106 ASP A C 1
ATOM 803 O O . ASP A 1 106 ? -12.752 -3.098 18.999 1.00 90.81 106 ASP A O 1
ATOM 807 N N . GLN A 1 107 ? -14.289 -4.085 17.673 1.00 89.69 107 GLN A N 1
ATOM 808 C CA . GLN A 1 107 ? -13.367 -5.002 17.013 1.00 89.69 107 GLN A CA 1
ATOM 809 C C . GLN A 1 107 ? -12.751 -4.334 15.782 1.00 89.69 107 GLN A C 1
ATOM 811 O O . GLN A 1 107 ? -13.439 -3.811 14.901 1.00 89.69 107 GLN A O 1
ATOM 816 N N . LEU A 1 108 ? -11.430 -4.364 15.716 1.00 88.12 108 LEU A N 1
ATOM 817 C CA . LEU A 1 108 ? -10.609 -3.773 14.679 1.00 88.12 108 LEU A CA 1
ATOM 818 C C . LEU A 1 108 ? -9.868 -4.884 13.960 1.00 88.12 108 LEU A C 1
ATOM 820 O O . LEU A 1 108 ? -9.210 -5.710 14.577 1.00 88.12 108 LEU A O 1
ATOM 824 N N . THR A 1 109 ? -9.925 -4.879 12.636 1.00 85.12 109 THR A N 1
ATOM 825 C CA . THR A 1 109 ? -9.008 -5.690 11.839 1.00 85.12 109 THR A CA 1
ATOM 826 C C . THR A 1 109 ? -7.861 -4.794 11.413 1.00 85.12 109 THR A C 1
ATOM 828 O O . THR A 1 109 ? -8.097 -3.793 10.741 1.00 85.12 109 THR A O 1
ATOM 831 N N . ALA A 1 110 ? -6.634 -5.125 11.796 1.00 83.44 110 ALA A N 1
ATOM 832 C CA . ALA A 1 110 ? -5.440 -4.427 11.353 1.00 83.44 110 ALA A CA 1
ATOM 833 C C . ALA A 1 110 ? -4.610 -5.305 10.424 1.00 83.44 110 ALA A C 1
ATOM 835 O O . ALA A 1 110 ? -4.610 -6.525 10.524 1.00 83.44 110 ALA A O 1
ATOM 836 N N . CYS A 1 111 ? -3.903 -4.669 9.506 1.00 76.12 111 CYS A N 1
ATOM 837 C CA . CYS A 1 111 ? -3.112 -5.319 8.469 1.00 76.12 111 CYS A CA 1
ATOM 838 C C . CYS A 1 111 ? -1.652 -4.840 8.486 1.00 76.12 111 CYS A C 1
ATOM 840 O O . CYS A 1 111 ? -0.962 -4.858 7.470 1.00 76.12 111 CYS A O 1
ATOM 842 N N . GLY A 1 112 ? -1.208 -4.364 9.649 1.00 72.31 112 GLY A N 1
ATOM 843 C CA . GLY A 1 112 ? 0.174 -4.011 9.941 1.00 72.31 112 GLY A CA 1
ATOM 844 C C . GLY A 1 112 ? 0.284 -2.887 10.965 1.00 72.31 112 GLY A C 1
ATOM 845 O O . GLY A 1 112 ? -0.721 -2.327 11.411 1.00 72.31 112 GLY A O 1
ATOM 846 N N . GLN A 1 113 ? 1.520 -2.542 11.316 1.00 73.56 113 GLN A N 1
ATOM 847 C CA . GLN A 1 113 ? 1.840 -1.460 12.241 1.00 73.56 113 GLN A CA 1
ATOM 848 C C . GLN A 1 113 ? 2.986 -0.594 11.712 1.00 73.56 113 GLN A C 1
ATOM 850 O O . GLN A 1 113 ? 3.910 -1.085 11.069 1.00 73.56 113 GLN A O 1
ATOM 855 N N . THR A 1 114 ? 2.946 0.707 11.974 1.00 71.56 114 THR A N 1
ATOM 856 C CA . THR A 1 114 ? 4.018 1.639 11.608 1.00 71.56 114 THR A CA 1
ATOM 857 C C . THR A 1 114 ? 4.050 2.790 12.604 1.00 71.56 114 THR A C 1
ATOM 859 O O . THR A 1 114 ? 3.018 3.396 12.874 1.00 71.56 114 THR A O 1
ATOM 862 N N . ALA A 1 115 ? 5.233 3.110 13.139 1.00 74.12 115 ALA A N 1
ATOM 863 C CA . ALA A 1 115 ? 5.450 4.256 14.033 1.00 74.12 115 ALA A CA 1
ATOM 864 C C . ALA A 1 115 ? 4.476 4.328 15.235 1.00 74.12 115 ALA A C 1
ATOM 866 O O . ALA A 1 115 ? 4.029 5.406 15.615 1.00 74.12 115 ALA A O 1
ATOM 867 N N . GLY A 1 116 ? 4.121 3.176 15.816 1.00 81.31 116 GLY A N 1
ATOM 868 C CA . GLY A 1 116 ? 3.179 3.093 16.941 1.00 81.31 116 GLY A CA 1
ATOM 869 C C . GLY A 1 116 ? 1.695 3.153 16.553 1.00 81.31 116 GLY A C 1
ATOM 870 O O . GLY A 1 116 ? 0.839 3.112 17.431 1.00 81.31 116 GLY A O 1
ATOM 871 N N . PHE A 1 117 ? 1.374 3.211 15.259 1.00 85.56 117 PHE A N 1
ATOM 872 C CA . PHE A 1 117 ? 0.010 3.127 14.739 1.00 85.56 117 PHE A CA 1
ATOM 873 C C . PHE A 1 117 ? -0.257 1.741 14.162 1.00 85.56 1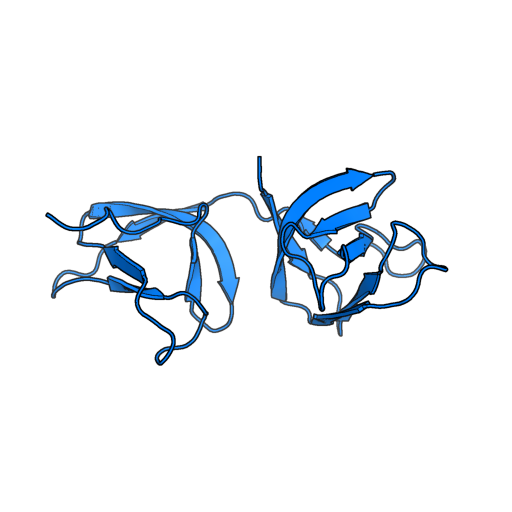17 PHE A C 1
ATOM 875 O O . PHE A 1 117 ? 0.588 1.198 13.453 1.00 85.56 117 PHE A O 1
ATOM 882 N N . ILE A 1 118 ? -1.454 1.204 14.394 1.00 85.38 118 ILE A N 1
ATOM 883 C CA . ILE A 1 118 ? -1.963 0.066 13.623 1.00 85.38 118 ILE A CA 1
ATOM 884 C C . ILE A 1 118 ? -2.662 0.578 12.365 1.00 85.38 118 ILE A C 1
ATOM 886 O O . ILE A 1 118 ? -3.400 1.565 12.400 1.00 85.38 118 ILE A O 1
ATOM 890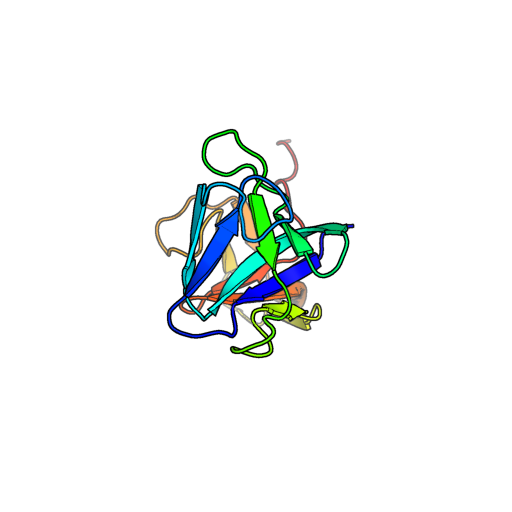 N N . LYS A 1 119 ? -2.446 -0.097 11.241 1.00 81.31 119 LYS A N 1
ATOM 891 C CA . LYS A 1 119 ? -3.160 0.185 10.000 1.00 81.31 119 LYS A CA 1
ATOM 892 C C . LYS A 1 119 ? -4.409 -0.681 9.941 1.00 81.31 119 LYS A C 1
ATOM 894 O O . LYS A 1 119 ? -4.296 -1.901 9.889 1.00 81.31 119 LYS A O 1
ATOM 899 N N . LEU A 1 120 ? -5.586 -0.063 9.932 1.00 83.25 120 LEU A N 1
ATOM 900 C CA . LEU A 1 120 ? -6.851 -0.791 9.831 1.00 83.25 120 LEU A CA 1
ATOM 901 C C . LEU A 1 120 ? -7.089 -1.314 8.408 1.00 83.25 120 LEU A C 1
ATOM 903 O O . LEU A 1 120 ? -6.793 -0.643 7.419 1.00 83.25 120 LEU A O 1
ATOM 907 N N . ALA A 1 121 ? -7.632 -2.524 8.313 1.00 71.50 121 ALA A N 1
ATOM 908 C CA . ALA A 1 121 ? -8.044 -3.140 7.066 1.00 71.50 121 ALA A CA 1
ATOM 909 C C . ALA A 1 121 ? -9.397 -2.557 6.628 1.00 71.50 121 ALA A C 1
ATOM 911 O O . ALA A 1 121 ? -10.402 -2.697 7.320 1.00 71.50 121 ALA A O 1
ATOM 912 N N . GLY A 1 122 ? -9.416 -1.920 5.455 1.00 62.03 122 GLY A N 1
ATOM 913 C CA . GLY A 1 122 ? -10.608 -1.289 4.887 1.00 62.03 122 GLY A CA 1
ATOM 914 C C . GLY A 1 122 ? -10.684 0.199 5.217 1.00 62.03 122 GLY A C 1
ATOM 915 O O . GLY A 1 122 ? -10.640 0.605 6.375 1.00 62.03 122 GLY A O 1
ATOM 916 N N . GLY A 1 123 ? -10.805 1.028 4.177 1.00 50.22 123 GLY A N 1
ATOM 917 C CA . GLY A 1 123 ? -11.100 2.447 4.334 1.00 50.22 123 GLY A CA 1
ATOM 918 C C . GLY A 1 123 ? -12.488 2.591 4.938 1.00 50.22 123 GLY A C 1
ATOM 919 O O . GLY A 1 123 ? -13.481 2.562 4.217 1.00 50.22 123 GLY A O 1
ATOM 920 N N . GLN A 1 124 ? -12.569 2.691 6.261 1.00 41.47 124 GLN A N 1
ATOM 921 C CA . GLN A 1 124 ? -13.817 2.999 6.940 1.00 41.47 124 GLN A CA 1
ATOM 922 C C . GLN A 1 124 ? -14.134 4.466 6.656 1.00 41.47 124 GLN A C 1
ATOM 924 O O . GLN A 1 124 ? -13.737 5.358 7.403 1.00 41.47 124 GLN A O 1
ATOM 929 N N . LYS A 1 125 ? -14.805 4.699 5.518 1.00 34.97 125 LYS A N 1
ATOM 930 C CA . LYS A 1 125 ? -15.477 5.962 5.219 1.00 34.97 125 LYS A CA 1
ATOM 931 C C . LYS A 1 125 ? -16.378 6.267 6.426 1.00 34.97 125 LYS A C 1
ATOM 933 O O . LYS A 1 125 ? -17.102 5.361 6.853 1.00 34.97 125 LYS A O 1
ATOM 938 N N . PRO A 1 126 ? -16.322 7.473 7.010 1.00 38.97 126 PRO A N 1
ATOM 939 C CA . PRO A 1 126 ? -17.297 7.847 8.022 1.00 38.97 126 PRO A CA 1
ATOM 940 C C . PRO A 1 126 ? -18.708 7.716 7.423 1.00 38.97 126 PRO A C 1
ATOM 942 O O . PRO A 1 126 ? -18.869 7.953 6.220 1.00 38.97 126 PRO A O 1
ATOM 945 N N . PRO A 1 127 ? -19.728 7.317 8.205 1.00 36.56 127 PRO A N 1
ATOM 946 C CA . PRO A 1 127 ? -21.104 7.472 7.755 1.00 36.56 127 PRO A CA 1
ATOM 947 C C . PRO A 1 127 ? -21.307 8.947 7.385 1.00 36.56 127 PRO A C 1
ATOM 949 O O . PRO A 1 127 ? -20.976 9.836 8.171 1.00 36.56 127 PRO A O 1
ATOM 952 N N . GLU A 1 128 ? -21.752 9.200 6.151 1.00 36.16 128 GLU A N 1
ATOM 953 C CA . GLU A 1 128 ? -22.175 10.536 5.733 1.00 36.16 128 GLU A CA 1
ATOM 954 C C . GLU A 1 128 ? -23.271 11.018 6.687 1.00 36.16 128 GLU A C 1
ATOM 956 O O . GLU A 1 128 ? -24.096 10.226 7.144 1.00 36.16 128 GLU A O 1
ATOM 961 N N . GLY A 1 129 ? -23.172 12.297 7.054 1.00 42.84 129 GLY A N 1
ATOM 962 C CA . GLY A 1 129 ? -23.897 12.912 8.159 1.00 42.84 129 GLY A CA 1
ATOM 963 C C . GLY A 1 129 ? -25.404 12.667 8.153 1.00 42.84 129 GLY A C 1
ATOM 964 O O . GLY A 1 129 ? -26.030 12.515 7.106 1.00 42.84 129 GLY A O 1
ATOM 965 N N . THR A 1 130 ? -25.953 12.645 9.366 1.00 34.00 130 THR A N 1
ATOM 966 C CA . THR A 1 130 ? -27.379 12.881 9.624 1.00 34.00 130 THR A CA 1
ATOM 967 C C . THR A 1 130 ? -27.637 14.380 9.654 1.00 34.00 130 THR A C 1
ATOM 969 O O . THR A 1 130 ? -26.753 15.098 10.179 1.00 34.00 130 THR A O 1
#

InterPro domains:
  IPR010466 Protein of unknown function DUF1058 [PF06347] (12-57)

Foldseek 3Di:
DKFKKFFQDPQWWFWFLDPDPPGDGLDIGGGQDIFTFDDDDDQKTWGPDARVNGITITGQADPPRGGGMDTQDWDKDFDQDAPDWDFDFPDPDPPGDGQDTHHGGDIFTFRHDDPRDTHTDDDPHDPDDD

Radius of gyration: 16.47 Å; chains: 1; bounding box: 48×29×45 Å

Secondary structure (DSSP, 8-state):
--EEEEE-SSSEEEEESSSSTTSPEEEEEETT-EEEEEEEETTEEEEEEEETTEEEEEESEETTTEE-EEEE--EEEE----SS-EEEESSSSTTSPEEEEE-TT-EEEEEEEETTEEEESS--PPPPP-